Protein AF-A0A959QDE3-F1 (afdb_monomer)

Secondary structure (DSSP, 8-state):
-GGGG--HHHHTTHHHHHHHHHHHHHHHHHHHHHHHHHHTT--HHHHHHHHHHHHT-GGGHHHHHHHTT--TTHHHHHHHHHH-

Sequence (84 aa):
ALGFMADFSEIWGQSLAMLGYMAAVLISTATLHLLLARAFRIDRDTTLITATAALYGPVFVPQVASALGNRQIVFSGIAMGLLG

Foldseek 3Di:
DVVVPDDVVVCVPPVVVVVVVVVCVLVVVLVVLVVVCVVVVPDPLLSVLLNCCVPVRLVCSCVSCVVVVHNVCNVVSNVSSVVD

Structure (mmCIF, N/CA/C/O backbone):
data_AF-A0A959QDE3-F1
#
_entry.id   AF-A0A959QDE3-F1
#
loop_
_atom_site.group_PDB
_atom_site.id
_atom_site.type_symbol
_atom_site.label_atom_id
_atom_site.label_alt_id
_atom_site.label_comp_id
_atom_site.label_asym_id
_atom_site.label_entity_id
_atom_site.label_seq_id
_atom_site.pdbx_PDB_ins_code
_atom_site.Cartn_x
_atom_site.Cartn_y
_atom_site.Cartn_z
_atom_site.occupancy
_atom_site.B_iso_or_equiv
_atom_site.auth_seq_id
_atom_site.auth_comp_id
_atom_site.auth_asym_id
_atom_site.auth_atom_id
_atom_site.pdbx_PDB_model_num
ATOM 1 N N . ALA A 1 1 ? 18.384 5.816 0.297 1.00 59.44 1 ALA A N 1
ATOM 2 C CA . ALA A 1 1 ? 19.516 4.934 -0.056 1.00 59.44 1 ALA A CA 1
ATOM 3 C C . ALA A 1 1 ? 19.220 4.113 -1.313 1.00 59.44 1 ALA A C 1
ATOM 5 O O . ALA A 1 1 ? 19.936 4.294 -2.281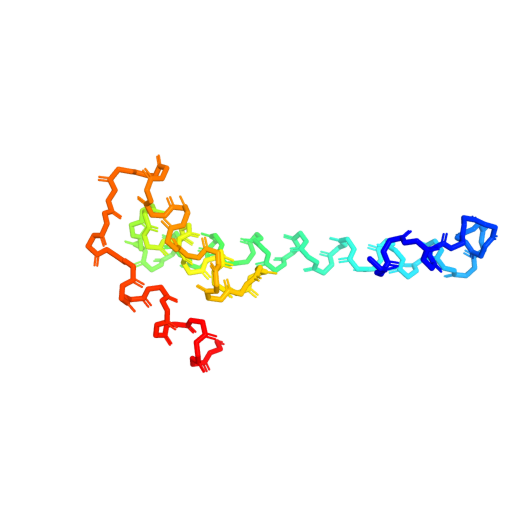 1.00 59.44 1 ALA A O 1
ATOM 6 N N . LEU A 1 2 ? 18.148 3.304 -1.352 1.00 67.31 2 LEU A N 1
ATOM 7 C CA . LEU A 1 2 ? 17.806 2.459 -2.516 1.00 67.31 2 LEU A CA 1
ATOM 8 C C . LEU A 1 2 ? 17.675 3.226 -3.844 1.00 67.31 2 LEU A C 1
ATOM 10 O O . LEU A 1 2 ? 18.288 2.839 -4.827 1.00 67.31 2 LEU A O 1
ATOM 14 N N . GLY A 1 3 ? 16.968 4.360 -3.865 1.00 77.38 3 GLY A N 1
ATOM 15 C CA . GLY A 1 3 ? 16.844 5.171 -5.086 1.00 77.38 3 GLY A CA 1
ATOM 16 C C . GLY A 1 3 ? 18.148 5.827 -5.562 1.00 77.38 3 GLY A C 1
ATOM 17 O O . GLY A 1 3 ? 18.250 6.180 -6.726 1.00 77.38 3 GLY A O 1
ATOM 18 N N . PHE A 1 4 ? 19.154 5.967 -4.690 1.00 83.12 4 PHE A N 1
ATOM 19 C CA . PHE A 1 4 ? 20.466 6.525 -5.052 1.00 83.12 4 PHE A CA 1
ATOM 20 C C . PHE A 1 4 ? 21.373 5.496 -5.745 1.00 83.12 4 PHE A C 1
ATOM 22 O O . PHE A 1 4 ? 22.356 5.882 -6.363 1.00 83.12 4 PHE A O 1
ATOM 29 N N . MET A 1 5 ? 21.051 4.202 -5.627 1.00 84.06 5 MET A N 1
ATOM 30 C CA . MET A 1 5 ? 21.754 3.102 -6.300 1.00 84.06 5 MET A CA 1
ATOM 31 C C . MET A 1 5 ? 21.123 2.752 -7.656 1.00 84.06 5 MET A C 1
ATOM 33 O O . MET A 1 5 ? 21.590 1.834 -8.319 1.00 84.06 5 MET A O 1
ATOM 37 N N . ALA A 1 6 ? 20.041 3.430 -8.050 1.00 82.81 6 ALA A N 1
ATOM 38 C CA . ALA A 1 6 ? 19.363 3.163 -9.310 1.00 82.81 6 ALA A CA 1
ATOM 39 C C . ALA A 1 6 ? 20.145 3.780 -10.478 1.00 82.81 6 ALA A C 1
ATOM 41 O O . ALA A 1 6 ? 20.282 5.002 -10.554 1.00 82.81 6 ALA A O 1
ATOM 42 N N . ASP A 1 7 ? 20.621 2.936 -11.394 1.00 84.94 7 ASP A N 1
ATOM 43 C CA . ASP A 1 7 ? 21.310 3.355 -12.613 1.00 84.94 7 ASP A CA 1
ATOM 44 C C . ASP A 1 7 ? 20.360 3.292 -13.822 1.00 84.94 7 ASP 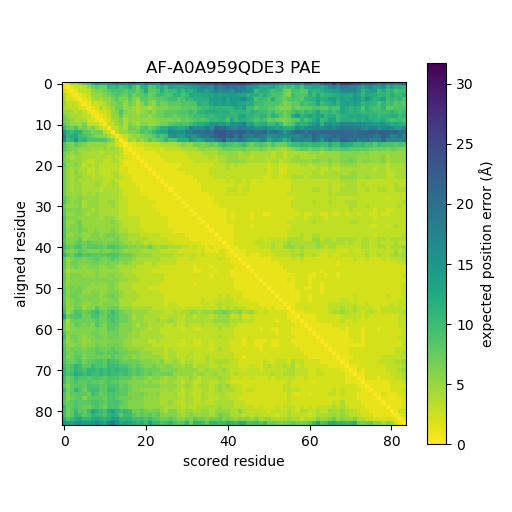A C 1
ATOM 46 O O . ASP A 1 7 ? 19.860 2.235 -14.210 1.00 84.94 7 ASP A O 1
ATOM 50 N N . PHE A 1 8 ? 20.095 4.447 -14.437 1.00 82.31 8 PHE A N 1
ATOM 51 C CA . PHE A 1 8 ? 19.208 4.549 -15.599 1.00 82.31 8 PHE A CA 1
ATOM 52 C C . PHE A 1 8 ? 19.831 4.004 -16.889 1.00 82.31 8 PHE A C 1
ATOM 54 O O . PHE A 1 8 ? 19.096 3.681 -17.824 1.00 82.31 8 PHE A O 1
ATOM 61 N N . SER A 1 9 ? 21.158 3.875 -16.950 1.00 82.56 9 SER A N 1
ATOM 62 C CA . SER A 1 9 ? 21.835 3.267 -18.098 1.00 82.56 9 SER A CA 1
ATOM 63 C C . SER A 1 9 ? 21.544 1.766 -18.186 1.00 82.56 9 SER A C 1
ATOM 65 O O . SER A 1 9 ? 21.327 1.246 -19.281 1.00 82.56 9 SER A O 1
ATOM 67 N N . GLU A 1 10 ? 21.405 1.093 -17.038 1.00 80.38 10 GLU A N 1
ATOM 68 C CA . GLU A 1 10 ? 21.012 -0.316 -16.968 1.00 80.38 10 GLU A CA 1
ATOM 69 C C . GLU A 1 10 ? 19.546 -0.530 -17.369 1.00 80.38 10 GLU A C 1
ATOM 71 O O . GLU A 1 10 ? 19.197 -1.590 -17.890 1.00 80.38 10 GLU A O 1
ATOM 76 N N . ILE A 1 11 ? 18.678 0.474 -17.190 1.00 80.06 11 ILE A N 1
ATOM 77 C CA . ILE A 1 11 ? 17.242 0.393 -17.508 1.00 80.06 11 ILE A CA 1
ATOM 78 C C . ILE A 1 11 ? 16.982 0.246 -19.017 1.00 80.06 11 ILE A C 1
ATOM 80 O O . ILE A 1 11 ? 16.016 -0.407 -19.410 1.00 80.06 11 ILE A O 1
ATOM 84 N N . TRP A 1 12 ? 17.846 0.802 -19.872 1.00 77.56 12 TRP A N 1
ATOM 85 C CA . TRP A 1 12 ? 17.616 0.923 -21.321 1.00 77.56 12 TRP A CA 1
ATOM 86 C C . TRP A 1 12 ? 17.701 -0.408 -22.109 1.00 77.56 12 TRP A C 1
ATOM 88 O O . TRP A 1 12 ? 17.455 -0.430 -23.314 1.00 77.56 12 TRP A O 1
ATOM 98 N N . GLY A 1 13 ? 18.028 -1.523 -21.442 1.00 73.06 13 GLY A N 1
ATOM 99 C CA . GLY A 1 13 ? 18.129 -2.869 -22.023 1.00 73.06 13 GLY A CA 1
ATOM 100 C C . GLY A 1 13 ? 17.148 -3.891 -21.424 1.00 73.06 13 GLY A C 1
ATOM 101 O O . GLY A 1 13 ? 15.955 -3.629 -21.277 1.00 73.06 13 GLY A O 1
ATOM 102 N N . GLN A 1 14 ? 17.654 -5.081 -21.069 1.00 64.94 14 GLN A N 1
ATOM 103 C CA . GLN A 1 14 ? 16.898 -6.227 -20.512 1.00 64.94 14 GLN A CA 1
ATOM 104 C C . GLN A 1 14 ? 16.036 -5.859 -19.282 1.00 64.94 14 GLN A C 1
ATOM 106 O O . GLN A 1 14 ? 14.984 -6.449 -19.030 1.00 64.94 14 GLN A O 1
ATOM 111 N N . SER A 1 15 ? 16.446 -4.818 -18.566 1.00 75.75 15 SER A N 1
ATOM 112 C CA . SER A 1 15 ? 15.791 -4.225 -17.404 1.00 75.75 15 SER A CA 1
ATOM 113 C C . SER A 1 15 ? 14.449 -3.549 -17.711 1.00 75.75 15 SER A C 1
ATOM 115 O O . SER A 1 15 ? 13.599 -3.481 -16.825 1.00 75.75 15 SER A O 1
ATOM 117 N N . LEU A 1 16 ? 14.202 -3.090 -18.948 1.00 84.12 16 LEU A N 1
ATOM 118 C CA . LEU A 1 16 ? 12.920 -2.474 -19.313 1.00 84.12 16 LEU A CA 1
ATOM 119 C C . LEU A 1 16 ? 11.782 -3.502 -19.306 1.00 84.12 16 LEU A C 1
ATOM 121 O O . LEU A 1 16 ? 10.688 -3.221 -18.818 1.00 84.12 16 LEU A O 1
ATOM 125 N N . ALA A 1 17 ? 12.055 -4.719 -19.787 1.00 87.06 17 ALA A N 1
ATOM 126 C CA . ALA A 1 17 ? 11.107 -5.828 -19.711 1.00 87.06 17 ALA A CA 1
ATOM 127 C C . ALA A 1 17 ? 10.821 -6.216 -18.250 1.00 87.06 17 ALA A C 1
ATOM 129 O O . ALA A 1 17 ? 9.676 -6.486 -17.891 1.00 87.06 17 ALA A O 1
ATOM 130 N N . MET A 1 18 ? 11.844 -6.179 -17.392 1.00 89.12 18 MET A N 1
ATOM 131 C CA . MET A 1 18 ? 11.708 -6.452 -15.960 1.00 89.12 18 MET A CA 1
ATOM 132 C C . MET A 1 18 ? 10.907 -5.364 -15.234 1.00 89.12 18 MET A C 1
ATOM 134 O O . MET A 1 18 ? 10.033 -5.685 -14.432 1.00 89.12 18 MET A O 1
ATOM 138 N N . LEU A 1 19 ? 11.120 -4.090 -15.570 1.00 89.38 19 LEU A N 1
ATOM 139 C CA . LEU A 1 19 ? 10.290 -2.980 -15.093 1.00 89.38 19 LEU A CA 1
ATOM 140 C C . LEU A 1 19 ? 8.833 -3.133 -15.527 1.00 89.38 19 LEU A C 1
ATOM 142 O O . LEU A 1 19 ? 7.933 -2.986 -14.701 1.00 89.38 19 LEU A O 1
ATOM 146 N N . GLY A 1 20 ? 8.598 -3.467 -16.799 1.00 91.50 20 GLY A N 1
ATOM 147 C CA . GLY A 1 20 ? 7.259 -3.745 -17.316 1.00 91.50 20 GLY A CA 1
ATOM 148 C C . GLY A 1 20 ? 6.584 -4.896 -16.570 1.00 91.50 20 GLY A C 1
ATOM 149 O O . GLY A 1 20 ? 5.424 -4.779 -16.180 1.00 91.50 20 GLY A O 1
ATOM 150 N N . TYR A 1 21 ? 7.325 -5.970 -16.294 1.00 92.75 21 TYR A N 1
ATOM 151 C CA . TYR A 1 21 ? 6.846 -7.095 -15.495 1.00 92.75 21 TYR A CA 1
ATOM 152 C C . TYR A 1 21 ? 6.501 -6.683 -14.056 1.00 92.75 21 TYR A C 1
ATOM 154 O O . TYR A 1 21 ? 5.405 -6.979 -13.588 1.00 92.75 21 TYR A O 1
ATOM 162 N N . MET A 1 22 ? 7.379 -5.948 -13.365 1.00 93.06 22 MET A N 1
ATOM 163 C CA . MET A 1 22 ? 7.111 -5.464 -12.005 1.00 93.06 22 MET A CA 1
ATOM 164 C C . MET A 1 22 ? 5.890 -4.543 -11.953 1.00 93.06 22 MET A C 1
ATOM 166 O O . MET A 1 22 ? 5.047 -4.693 -11.069 1.00 93.06 22 MET A O 1
ATOM 170 N N . ALA A 1 23 ? 5.770 -3.619 -12.910 1.00 93.88 23 ALA A N 1
ATOM 171 C CA . ALA A 1 23 ? 4.616 -2.735 -13.021 1.00 93.88 23 ALA A CA 1
ATOM 172 C C . ALA A 1 23 ? 3.328 -3.533 -13.263 1.00 93.88 23 ALA A C 1
ATOM 174 O O . ALA A 1 23 ? 2.326 -3.295 -12.589 1.00 93.88 23 ALA A O 1
ATOM 175 N N . ALA A 1 24 ? 3.370 -4.513 -14.171 1.00 96.56 24 ALA A N 1
ATOM 176 C CA . ALA A 1 24 ? 2.241 -5.391 -14.445 1.00 96.56 24 ALA A CA 1
ATOM 177 C C . ALA A 1 24 ? 1.817 -6.160 -13.189 1.00 96.56 24 ALA A C 1
ATOM 179 O O . ALA A 1 24 ? 0.641 -6.122 -12.845 1.00 96.56 24 ALA A O 1
ATOM 180 N N . VAL A 1 25 ? 2.764 -6.776 -12.471 1.00 96.12 25 VAL A N 1
ATOM 181 C CA . VAL A 1 25 ? 2.499 -7.524 -11.232 1.00 96.12 25 VAL A CA 1
ATOM 182 C C . VAL A 1 25 ? 1.920 -6.622 -10.141 1.00 96.12 25 VAL A C 1
ATOM 184 O O . VAL A 1 25 ? 0.937 -6.994 -9.501 1.00 96.12 25 VAL A O 1
ATOM 187 N N . LEU A 1 26 ? 2.482 -5.428 -9.929 1.00 95.19 26 LEU A N 1
ATOM 188 C CA . LEU A 1 26 ? 1.980 -4.475 -8.932 1.00 95.19 26 LEU A CA 1
ATOM 189 C C . LEU A 1 26 ? 0.548 -4.035 -9.244 1.00 95.19 26 LEU A C 1
ATOM 191 O O . LEU A 1 26 ? -0.329 -4.117 -8.382 1.00 95.19 26 LEU A O 1
ATOM 195 N N . ILE A 1 27 ? 0.295 -3.611 -10.486 1.00 96.12 27 ILE A N 1
ATOM 196 C CA . ILE A 1 27 ? -1.030 -3.156 -10.919 1.00 96.12 27 ILE A CA 1
ATOM 197 C C . 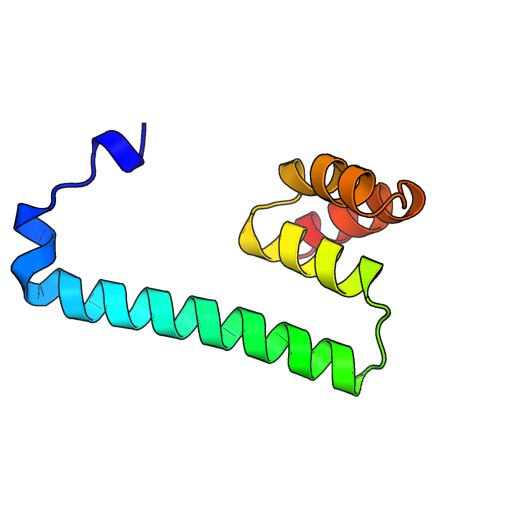ILE A 1 27 ? -2.028 -4.313 -10.873 1.00 96.12 27 ILE A C 1
ATOM 199 O O . ILE A 1 27 ? -3.142 -4.133 -10.377 1.00 96.12 27 ILE A O 1
ATOM 203 N N . SER A 1 28 ? -1.648 -5.505 -11.341 1.00 96.56 28 SER A N 1
ATOM 204 C CA . SER A 1 28 ? -2.527 -6.674 -11.308 1.00 96.56 28 SER A CA 1
ATOM 205 C C . SER A 1 28 ? -2.849 -7.090 -9.879 1.00 96.56 28 SER A C 1
ATOM 207 O O . SER A 1 28 ? -3.999 -7.402 -9.601 1.00 96.56 28 SER A O 1
ATOM 209 N N . THR A 1 29 ? -1.875 -7.041 -8.966 1.00 95.44 29 THR A N 1
ATOM 210 C CA . THR A 1 29 ? -2.070 -7.383 -7.547 1.00 95.44 29 THR A CA 1
ATOM 211 C C . THR A 1 29 ? -3.003 -6.387 -6.870 1.00 95.44 29 THR A C 1
ATOM 213 O O . THR A 1 29 ? -3.975 -6.792 -6.237 1.00 95.44 29 THR A O 1
ATOM 216 N N . ALA A 1 30 ? -2.775 -5.084 -7.064 1.00 94.69 30 ALA A N 1
ATOM 217 C CA . ALA A 1 30 ? -3.656 -4.049 -6.530 1.00 94.69 30 ALA A CA 1
ATOM 218 C C . ALA A 1 30 ? -5.080 -4.175 -7.098 1.00 94.69 30 ALA A C 1
ATOM 220 O O . ALA A 1 30 ? -6.060 -4.103 -6.359 1.00 94.69 30 ALA A O 1
ATOM 221 N N . THR A 1 31 ? -5.203 -4.430 -8.402 1.00 96.38 31 THR A N 1
ATOM 222 C CA . THR A 1 31 ? -6.502 -4.627 -9.058 1.00 96.38 31 THR A CA 1
ATOM 223 C C . THR A 1 31 ? -7.207 -5.871 -8.525 1.00 96.38 31 THR A C 1
ATOM 225 O O . THR A 1 31 ? -8.386 -5.799 -8.183 1.00 96.38 31 THR A O 1
ATOM 228 N N . LEU A 1 32 ? -6.496 -6.995 -8.396 1.00 96.38 32 LEU A N 1
ATOM 229 C CA . LEU A 1 32 ? -7.026 -8.226 -7.811 1.00 96.38 32 LEU A CA 1
ATOM 230 C C . LEU A 1 32 ? -7.530 -7.991 -6.391 1.00 96.38 32 LEU A C 1
ATOM 232 O O . LEU A 1 32 ? -8.659 -8.371 -6.093 1.00 96.38 32 LEU A O 1
ATOM 236 N N . HIS A 1 33 ? -6.746 -7.317 -5.546 1.00 95.25 33 HIS A N 1
ATOM 237 C CA . HIS A 1 33 ? -7.142 -6.985 -4.176 1.00 95.25 33 HIS A CA 1
ATOM 238 C C . HIS A 1 33 ? -8.443 -6.180 -4.135 1.00 95.25 33 HIS A C 1
ATOM 240 O O . HIS A 1 33 ? -9.364 -6.519 -3.394 1.00 95.25 33 HIS A O 1
ATOM 246 N N . LEU A 1 34 ? -8.571 -5.162 -4.992 1.00 95.75 34 LEU A N 1
ATOM 247 C CA . LEU A 1 34 ? -9.791 -4.356 -5.093 1.00 95.75 34 LEU A CA 1
ATOM 248 C C . LEU A 1 34 ? -10.993 -5.170 -5.593 1.00 95.75 34 LEU A C 1
ATOM 250 O O . LEU A 1 34 ? -12.101 -5.003 -5.080 1.00 95.75 34 LEU A O 1
ATOM 254 N N . LEU A 1 35 ? -10.795 -6.056 -6.572 1.00 96.81 35 LEU A N 1
ATOM 255 C CA . LEU A 1 35 ? -11.852 -6.929 -7.089 1.00 96.81 35 LEU A CA 1
ATOM 256 C C . LEU A 1 35 ? -12.314 -7.944 -6.036 1.00 96.81 35 LEU A C 1
ATOM 258 O O . LEU A 1 35 ? -13.517 -8.140 -5.864 1.00 96.81 35 LEU A O 1
ATOM 262 N N . LEU A 1 36 ? -11.379 -8.541 -5.297 1.00 96.19 36 LEU A N 1
ATOM 263 C CA . LEU A 1 36 ? -11.663 -9.449 -4.185 1.00 96.19 36 LEU A CA 1
ATOM 264 C C . LEU A 1 36 ? -12.412 -8.718 -3.066 1.00 96.19 36 LEU A C 1
ATOM 266 O O . LEU A 1 36 ? -13.476 -9.169 -2.644 1.00 96.19 36 LEU A O 1
ATOM 270 N N . ALA A 1 37 ? -11.936 -7.543 -2.651 1.00 95.88 37 ALA A N 1
ATOM 271 C CA . ALA A 1 37 ? -12.616 -6.713 -1.659 1.00 95.88 37 ALA A CA 1
ATOM 272 C C . ALA A 1 37 ? -14.041 -6.342 -2.099 1.00 95.88 37 ALA A C 1
ATOM 274 O O . ALA A 1 37 ? -14.986 -6.413 -1.310 1.00 95.88 37 ALA A O 1
ATOM 275 N N . ARG A 1 38 ? -14.227 -6.024 -3.388 1.00 95.25 38 ARG A N 1
ATOM 276 C CA . ARG A 1 38 ? -15.543 -5.759 -3.981 1.00 95.25 38 ARG A CA 1
ATOM 277 C C . ARG A 1 38 ? -16.452 -6.989 -3.925 1.00 95.25 38 ARG A C 1
ATOM 279 O O . ARG A 1 38 ? -17.627 -6.830 -3.587 1.00 95.25 38 ARG A O 1
ATOM 286 N N . ALA A 1 39 ? -15.932 -8.174 -4.248 1.00 96.75 39 ALA A N 1
ATOM 287 C CA . ALA A 1 39 ? -16.677 -9.433 -4.244 1.00 96.75 39 ALA A CA 1
ATOM 288 C C . ALA A 1 39 ? -17.122 -9.835 -2.827 1.00 96.75 39 ALA A C 1
ATOM 290 O O . ALA A 1 39 ? -18.282 -10.189 -2.626 1.00 96.75 39 ALA A O 1
ATOM 291 N N . PHE A 1 40 ? -16.239 -9.684 -1.835 1.00 96.62 40 PHE A N 1
ATOM 292 C CA . PHE A 1 40 ? -16.541 -9.944 -0.422 1.00 96.62 40 PHE A CA 1
ATOM 293 C C . PHE A 1 40 ? -17.249 -8.783 0.288 1.00 96.62 40 PHE A C 1
ATOM 295 O O . PHE A 1 40 ? -17.576 -8.891 1.467 1.00 96.62 40 PHE A O 1
ATOM 302 N N . ARG A 1 41 ? -17.539 -7.688 -0.431 1.00 95.69 41 ARG A N 1
ATOM 303 C CA . ARG A 1 41 ? -18.218 -6.488 0.086 1.00 95.69 41 ARG A CA 1
ATOM 304 C C . ARG A 1 41 ? -17.497 -5.869 1.295 1.00 95.69 41 ARG A C 1
ATOM 306 O O . ARG A 1 41 ? -18.156 -5.366 2.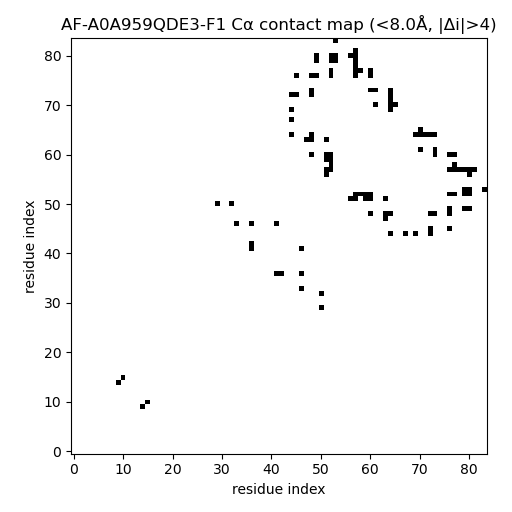204 1.00 95.69 41 ARG A O 1
ATOM 313 N N . ILE A 1 42 ? -16.164 -5.891 1.283 1.00 94.94 42 ILE A N 1
ATOM 314 C CA . ILE A 1 42 ? -15.325 -5.235 2.292 1.00 94.94 42 ILE A CA 1
ATOM 315 C C . ILE A 1 42 ? -15.496 -3.716 2.167 1.00 94.94 42 ILE A C 1
ATOM 317 O O . ILE A 1 42 ? -15.652 -3.173 1.068 1.00 94.94 42 ILE A O 1
ATOM 321 N N . ASP A 1 43 ? -15.513 -3.023 3.303 1.00 94.25 43 ASP A N 1
ATOM 322 C CA . ASP A 1 43 ? -15.641 -1.573 3.345 1.00 94.25 43 ASP A CA 1
ATOM 323 C C . ASP A 1 43 ? -14.392 -0.866 2.784 1.00 94.25 43 ASP A C 1
ATOM 325 O O . ASP A 1 43 ? -13.303 -1.437 2.650 1.00 94.25 43 ASP A O 1
ATOM 329 N N . ARG A 1 44 ? -14.562 0.405 2.409 1.00 94.69 44 ARG A N 1
ATOM 330 C CA . ARG A 1 44 ? -13.517 1.185 1.729 1.00 94.69 44 ARG A CA 1
ATOM 331 C C . ARG A 1 44 ? -12.289 1.398 2.611 1.00 94.69 44 ARG A C 1
ATOM 333 O O . ARG A 1 44 ? -11.170 1.294 2.115 1.00 94.69 44 ARG A O 1
ATOM 340 N N . ASP A 1 45 ? -12.507 1.660 3.892 1.00 95.81 45 ASP A N 1
ATOM 341 C CA . ASP A 1 45 ? -11.456 1.992 4.845 1.0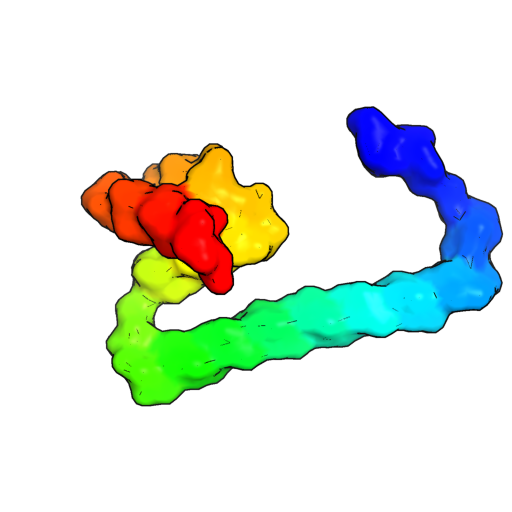0 95.81 45 ASP A CA 1
ATOM 342 C C . ASP A 1 45 ? -10.567 0.773 5.110 1.00 95.81 45 ASP A C 1
ATOM 344 O O . ASP A 1 45 ? -9.346 0.845 4.962 1.00 95.81 45 ASP A O 1
ATOM 348 N N . THR A 1 46 ? -11.180 -0.379 5.391 1.00 94.50 46 THR A N 1
ATOM 349 C CA . THR A 1 46 ? -10.478 -1.657 5.563 1.00 94.50 46 THR A CA 1
ATOM 350 C C . THR A 1 46 ? -9.744 -2.064 4.290 1.00 94.50 46 THR A C 1
ATOM 352 O O . THR A 1 46 ? -8.596 -2.504 4.351 1.00 94.50 46 THR A O 1
ATOM 355 N N . THR A 1 47 ? -10.350 -1.873 3.115 1.00 95.69 47 THR A N 1
ATOM 356 C CA . THR A 1 47 ? -9.697 -2.188 1.833 1.00 95.69 47 THR A CA 1
ATOM 357 C C . THR A 1 47 ? -8.430 -1.354 1.626 1.00 95.69 47 THR A C 1
ATOM 359 O O . THR A 1 47 ? -7.389 -1.895 1.254 1.00 95.69 47 THR A O 1
ATOM 362 N N . LEU A 1 48 ? -8.489 -0.047 1.900 1.00 95.12 48 LEU A N 1
ATOM 363 C CA . LEU A 1 48 ? -7.338 0.849 1.757 1.00 95.12 48 LEU A CA 1
ATOM 364 C C . LEU A 1 48 ? -6.254 0.571 2.800 1.00 95.12 48 LEU A C 1
ATOM 366 O O . LEU A 1 48 ? -5.066 0.597 2.474 1.00 95.12 48 LEU A O 1
ATOM 370 N N . ILE A 1 49 ? -6.641 0.265 4.038 1.00 95.50 49 ILE A N 1
ATOM 371 C CA . ILE A 1 49 ? -5.693 -0.056 5.106 1.00 95.50 49 ILE A CA 1
ATOM 372 C C . ILE A 1 49 ? -4.981 -1.384 4.854 1.00 95.50 49 ILE A C 1
ATOM 374 O O . ILE A 1 49 ? -3.760 -1.449 4.985 1.00 95.50 49 ILE A O 1
ATOM 378 N N . THR A 1 50 ? -5.706 -2.419 4.433 1.00 94.12 50 THR A N 1
ATOM 379 C CA . THR A 1 50 ? -5.106 -3.717 4.080 1.00 94.12 50 THR A CA 1
ATOM 380 C C . THR A 1 50 ? -4.214 -3.611 2.844 1.00 94.12 50 THR A C 1
ATOM 382 O O . THR A 1 50 ? -3.109 -4.142 2.854 1.00 94.12 50 THR A O 1
ATOM 385 N N . ALA A 1 51 ? -4.615 -2.841 1.825 1.00 94.00 51 ALA A N 1
ATOM 386 C CA . ALA A 1 51 ? -3.762 -2.556 0.669 1.00 94.00 51 ALA A CA 1
ATOM 387 C C . ALA A 1 51 ? -2.483 -1.802 1.068 1.00 94.00 51 ALA A C 1
ATOM 389 O O . ALA A 1 51 ? -1.399 -2.107 0.574 1.00 94.00 51 ALA A O 1
ATOM 390 N N . THR A 1 52 ? -2.594 -0.842 1.992 1.00 94.25 52 THR A N 1
ATOM 391 C CA . THR A 1 52 ? -1.439 -0.099 2.516 1.00 94.25 52 THR A CA 1
ATOM 392 C C . THR A 1 52 ? -0.479 -1.029 3.246 1.00 94.25 52 THR A C 1
ATOM 394 O O . THR A 1 52 ? 0.724 -1.000 2.989 1.00 94.25 52 THR A O 1
ATOM 397 N N . ALA A 1 53 ? -1.016 -1.875 4.126 1.00 94.00 53 ALA A N 1
ATOM 398 C CA . ALA A 1 53 ? -0.240 -2.845 4.880 1.00 94.00 53 ALA A CA 1
ATOM 399 C C . ALA A 1 53 ? 0.478 -3.845 3.958 1.00 94.00 53 ALA A C 1
ATOM 401 O O . ALA A 1 53 ? 1.647 -4.135 4.192 1.00 94.00 53 ALA A O 1
ATOM 402 N N . ALA A 1 54 ? -0.181 -4.297 2.887 1.00 92.00 54 ALA A N 1
ATOM 403 C CA . ALA A 1 54 ? 0.378 -5.250 1.929 1.00 92.00 54 ALA A CA 1
ATOM 404 C C . ALA A 1 54 ? 1.437 -4.638 0.992 1.00 92.00 54 ALA A C 1
ATOM 406 O O . ALA A 1 54 ? 2.459 -5.265 0.728 1.00 92.00 54 ALA A O 1
ATOM 407 N N . LEU A 1 55 ? 1.211 -3.423 0.472 1.00 91.50 55 LEU A N 1
ATOM 408 C CA . LEU A 1 55 ? 2.089 -2.815 -0.543 1.00 91.50 55 LEU A CA 1
ATOM 409 C C . LEU A 1 55 ? 3.244 -2.009 0.051 1.00 91.50 55 LEU A C 1
ATOM 411 O O . LEU A 1 55 ? 4.342 -2.001 -0.502 1.00 91.50 55 LEU A O 1
ATOM 415 N N . TYR A 1 56 ? 2.991 -1.301 1.150 1.00 89.44 56 TYR A N 1
ATOM 416 C CA . TYR A 1 56 ? 3.961 -0.383 1.753 1.00 89.44 56 TYR A CA 1
ATOM 417 C C . TYR A 1 56 ? 4.470 -0.888 3.103 1.00 89.44 56 TYR A C 1
ATOM 419 O O . TYR A 1 56 ? 5.545 -0.487 3.547 1.00 89.44 56 TYR A O 1
ATOM 427 N N . GLY A 1 57 ? 3.727 -1.789 3.744 1.00 90.25 57 GLY A N 1
ATOM 428 C CA . GLY A 1 57 ? 4.050 -2.345 5.048 1.00 90.25 57 GLY A CA 1
ATOM 429 C C . GLY A 1 57 ? 3.243 -1.711 6.190 1.00 90.25 57 GLY A C 1
ATOM 430 O O . GLY A 1 57 ? 2.735 -0.588 6.078 1.00 90.25 57 GLY A O 1
ATOM 431 N N . PRO A 1 58 ? 3.161 -2.400 7.343 1.00 91.50 58 PRO A N 1
ATOM 432 C CA . PRO A 1 58 ? 2.331 -1.992 8.479 1.00 91.50 58 PRO A CA 1
ATOM 433 C C . PRO A 1 58 ? 2.758 -0.655 9.107 1.00 91.50 58 PRO A C 1
ATOM 435 O O . PRO A 1 58 ? 1.952 0.011 9.751 1.00 91.50 58 PRO A O 1
ATOM 438 N N . VAL A 1 59 ? 4.001 -0.216 8.882 1.00 93.00 59 VAL A N 1
ATOM 439 C CA . VAL A 1 59 ? 4.536 1.060 9.391 1.00 93.00 59 VAL A CA 1
ATOM 440 C C . VAL A 1 59 ? 3.807 2.276 8.803 1.00 93.00 59 VAL A C 1
ATOM 442 O O . VAL A 1 59 ? 3.795 3.332 9.429 1.00 93.00 59 VAL A O 1
ATOM 445 N N . PHE A 1 60 ? 3.173 2.134 7.634 1.00 93.69 60 PHE A N 1
ATOM 446 C CA . PHE A 1 60 ? 2.448 3.221 6.963 1.00 93.69 60 PHE A CA 1
ATOM 447 C C . PHE A 1 60 ? 0.943 3.255 7.276 1.00 93.69 60 PHE A C 1
ATOM 449 O O . PHE A 1 60 ? 0.241 4.197 6.900 1.00 93.69 60 PHE A O 1
ATOM 456 N N . VAL A 1 61 ? 0.435 2.241 7.984 1.00 95.00 61 VAL A N 1
ATOM 457 C CA . VAL A 1 61 ? -0.983 2.116 8.353 1.00 95.00 61 VAL A CA 1
ATOM 458 C C . VAL A 1 61 ? -1.483 3.306 9.189 1.00 95.00 61 VAL A C 1
ATOM 460 O O . VAL A 1 61 ? -2.554 3.828 8.866 1.00 95.00 61 VAL A O 1
ATOM 463 N N . PRO A 1 62 ? -0.758 3.803 10.216 1.00 95.00 62 PRO A N 1
ATOM 464 C CA . PRO A 1 62 ? -1.235 4.928 11.023 1.00 95.00 62 PRO A CA 1
ATOM 465 C C . PRO A 1 62 ? -1.425 6.221 10.219 1.00 95.00 62 PRO A C 1
ATOM 467 O O . PRO A 1 62 ? -2.390 6.953 10.455 1.00 95.00 62 PRO A O 1
ATOM 470 N N . GLN A 1 63 ? -0.537 6.500 9.255 1.00 95.81 63 GLN A N 1
ATOM 471 C CA . GLN A 1 63 ? -0.635 7.684 8.397 1.00 95.81 63 GLN A CA 1
ATOM 472 C C . GLN A 1 63 ? -1.898 7.627 7.532 1.00 95.81 63 GLN A C 1
ATOM 474 O O . GLN A 1 63 ? -2.649 8.602 7.477 1.00 95.81 63 GLN A O 1
ATOM 479 N N . VAL A 1 64 ? -2.168 6.476 6.906 1.00 96.12 64 VAL A N 1
ATOM 480 C CA . VAL A 1 64 ? -3.345 6.299 6.041 1.00 96.12 64 VAL A CA 1
ATOM 481 C C . VAL A 1 64 ? -4.639 6.320 6.852 1.00 96.12 64 VAL A C 1
ATOM 483 O O . VAL A 1 64 ? -5.584 7.005 6.472 1.00 96.12 64 VAL A O 1
ATOM 486 N N . ALA A 1 65 ? -4.668 5.675 8.019 1.00 96.38 65 ALA A N 1
ATOM 487 C CA . ALA A 1 65 ? -5.820 5.714 8.921 1.00 96.38 65 ALA A CA 1
ATOM 488 C C . ALA A 1 65 ? -6.160 7.146 9.367 1.00 96.38 65 ALA A C 1
ATOM 490 O O . ALA A 1 65 ? -7.329 7.527 9.450 1.00 96.38 65 ALA A O 1
ATOM 491 N N . SER A 1 66 ? -5.139 7.978 9.612 1.00 96.31 66 SER A N 1
ATOM 492 C CA . SER A 1 66 ? -5.354 9.390 9.929 1.00 96.31 66 SER A CA 1
ATOM 493 C C . SER A 1 66 ? -5.874 10.188 8.731 1.00 96.31 66 SER A C 1
ATOM 495 O O . SER A 1 66 ? -6.698 11.075 8.934 1.00 96.31 66 SER A O 1
ATOM 497 N N . ALA A 1 67 ? -5.425 9.887 7.508 1.00 96.38 67 ALA A N 1
ATOM 498 C CA . ALA A 1 67 ? -5.917 10.536 6.290 1.00 96.38 67 ALA A CA 1
ATOM 499 C C . ALA A 1 67 ? -7.375 10.158 5.968 1.00 96.38 67 ALA A C 1
ATOM 501 O O . ALA A 1 67 ? -8.123 10.986 5.456 1.00 96.38 67 ALA A O 1
ATOM 502 N N . LEU A 1 68 ? -7.789 8.937 6.319 1.00 95.44 68 LEU A N 1
ATOM 503 C CA . LEU A 1 68 ? -9.174 8.468 6.200 1.00 95.44 68 LEU A CA 1
ATOM 504 C C . LEU A 1 68 ? -10.100 9.012 7.300 1.00 95.44 68 LEU A C 1
ATOM 506 O O . LEU A 1 68 ? -11.312 8.845 7.218 1.00 95.44 68 LEU A O 1
ATOM 510 N N . GLY A 1 69 ? -9.557 9.648 8.344 1.00 96.44 69 GLY A N 1
ATOM 511 C CA . GLY A 1 69 ? -10.344 10.099 9.497 1.00 96.44 69 GLY A CA 1
ATOM 512 C C . GLY A 1 69 ? -10.848 8.958 10.391 1.00 96.44 69 GLY A C 1
ATOM 513 O O . GLY A 1 69 ? -11.654 9.192 11.288 1.00 96.44 69 GLY A O 1
ATOM 514 N N . ASN A 1 70 ? -10.349 7.736 10.192 1.00 95.12 70 ASN A N 1
ATOM 515 C CA . ASN A 1 70 ? -10.757 6.543 10.921 1.00 95.12 70 ASN A CA 1
ATOM 516 C C . ASN A 1 70 ? -9.526 5.912 11.581 1.00 95.12 70 ASN A C 1
ATOM 518 O O . ASN A 1 70 ? -8.788 5.150 10.972 1.00 95.12 70 ASN A O 1
ATOM 522 N N . ARG A 1 71 ? -9.265 6.248 12.850 1.00 93.50 71 ARG A N 1
ATOM 523 C CA . ARG A 1 71 ? -8.110 5.704 13.594 1.00 93.50 71 ARG A CA 1
ATOM 524 C C . ARG A 1 71 ? -8.382 4.346 14.245 1.00 93.50 71 ARG A C 1
ATOM 526 O O . ARG A 1 71 ? -7.445 3.703 14.707 1.00 93.50 71 ARG A O 1
ATOM 533 N N . GLN A 1 72 ? -9.636 3.895 14.282 1.00 94.88 72 GLN A N 1
ATOM 534 C CA . GLN A 1 72 ? -10.012 2.634 14.932 1.00 94.88 72 GLN A CA 1
ATOM 535 C C . GLN A 1 72 ? -9.493 1.411 14.153 1.00 94.88 72 GLN A C 1
ATOM 537 O O . GLN A 1 72 ? -9.148 0.391 14.743 1.00 94.88 72 GLN A O 1
ATOM 542 N N . ILE A 1 73 ? -9.347 1.548 12.834 1.00 93.81 73 ILE A N 1
ATOM 543 C CA . ILE A 1 73 ? -8.847 0.516 11.909 1.00 93.81 73 ILE A CA 1
ATOM 544 C C . ILE A 1 73 ? -7.321 0.314 11.944 1.00 93.81 73 ILE A C 1
ATOM 546 O O . ILE A 1 73 ? -6.823 -0.620 11.320 1.00 93.81 73 ILE A O 1
ATOM 550 N N . VAL A 1 74 ? -6.563 1.131 12.694 1.00 94.88 74 VAL A N 1
ATOM 551 C CA . VAL A 1 74 ? -5.091 1.020 12.775 1.00 94.88 74 VAL A CA 1
ATOM 552 C C . VAL A 1 74 ? -4.657 -0.356 13.274 1.00 94.88 74 VAL A C 1
ATOM 554 O O . VAL A 1 74 ? -3.771 -0.970 12.686 1.00 94.88 74 VAL A O 1
ATOM 557 N N . PHE A 1 75 ? -5.297 -0.861 14.333 1.00 93.56 75 PHE A N 1
ATOM 558 C CA . PHE A 1 75 ? -4.953 -2.166 14.900 1.00 93.56 75 PHE A CA 1
ATOM 559 C C . PHE A 1 75 ? -5.165 -3.295 13.887 1.00 93.56 75 PHE A C 1
ATOM 561 O O . PHE A 1 75 ? -4.273 -4.115 13.681 1.00 93.56 75 PHE A O 1
ATOM 568 N N . SER A 1 76 ? -6.317 -3.292 13.208 1.00 91.31 76 SER A N 1
ATOM 569 C CA . SER A 1 76 ? -6.626 -4.272 12.164 1.00 91.31 76 SER A CA 1
ATOM 570 C C . SER A 1 76 ? -5.617 -4.208 11.016 1.00 91.31 76 SER A C 1
ATOM 572 O O . SER A 1 76 ? -5.138 -5.250 10.577 1.00 91.31 76 SER A O 1
ATOM 574 N N . GLY A 1 77 ? -5.223 -3.007 10.586 1.00 91.31 77 GLY A N 1
ATOM 575 C CA . GLY A 1 77 ? -4.223 -2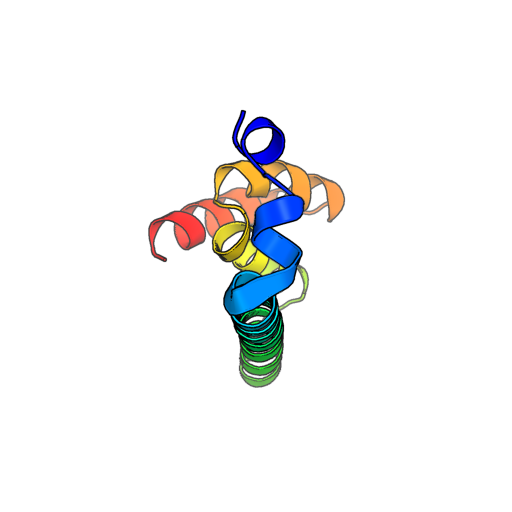.840 9.533 1.00 91.31 77 GLY A CA 1
ATOM 576 C C . GLY A 1 77 ? -2.835 -3.352 9.900 1.00 91.31 77 GLY A C 1
ATOM 577 O O . GLY A 1 77 ? -2.190 -4.001 9.080 1.00 91.31 77 GLY A O 1
ATOM 578 N N . ILE A 1 78 ? -2.380 -3.102 11.132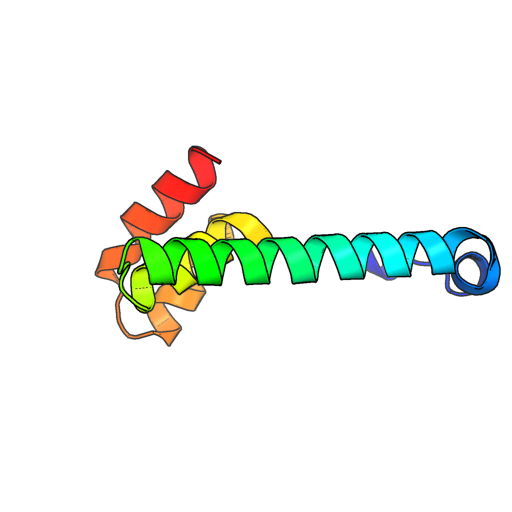 1.00 94.19 78 ILE A N 1
ATOM 579 C CA . ILE A 1 78 ? -1.090 -3.619 11.612 1.00 94.19 78 ILE A CA 1
ATOM 580 C C . ILE A 1 78 ? -1.133 -5.146 11.703 1.00 94.19 78 ILE A C 1
ATOM 582 O O . ILE A 1 78 ? -0.212 -5.803 11.227 1.00 94.19 78 ILE A O 1
ATOM 586 N N . ALA A 1 79 ? -2.205 -5.709 12.272 1.00 93.12 79 ALA A N 1
ATOM 587 C CA . ALA A 1 79 ? -2.377 -7.156 12.368 1.00 93.12 79 ALA A CA 1
ATOM 588 C C . ALA A 1 79 ? -2.353 -7.816 10.984 1.00 93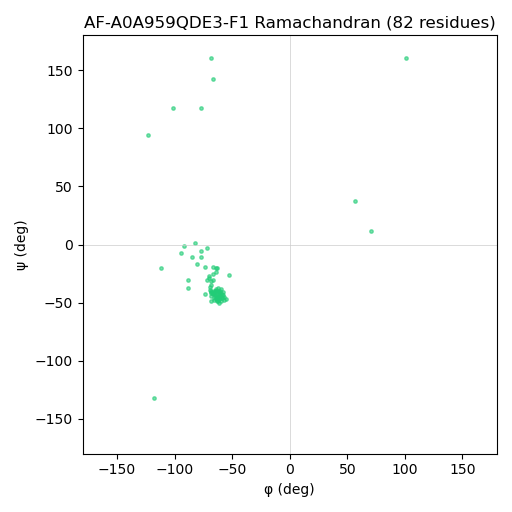.12 79 ALA A C 1
ATOM 590 O O . ALA A 1 79 ? -1.665 -8.816 10.797 1.00 93.12 79 ALA A O 1
ATOM 591 N N . MET A 1 80 ? -3.034 -7.220 10.001 1.00 89.12 80 MET A N 1
ATOM 592 C CA . MET A 1 80 ? -3.050 -7.757 8.644 1.00 89.12 80 MET A CA 1
ATOM 593 C C . MET A 1 80 ? -1.677 -7.673 7.974 1.00 89.12 80 MET A C 1
ATOM 595 O O . MET A 1 80 ? -1.222 -8.653 7.404 1.00 89.12 80 MET A O 1
ATOM 599 N N . GLY A 1 81 ? -0.952 -6.563 8.143 1.00 86.50 81 GLY A N 1
ATOM 600 C CA . GLY A 1 81 ? 0.416 -6.443 7.627 1.00 86.50 81 GLY A CA 1
ATOM 601 C C . GLY A 1 81 ? 1.424 -7.422 8.242 1.00 86.50 81 GLY A C 1
ATOM 602 O O . GLY A 1 81 ? 2.471 -7.651 7.645 1.00 86.50 81 GLY A O 1
ATOM 603 N N . LEU A 1 82 ? 1.137 -7.985 9.421 1.00 89.94 82 LEU A N 1
ATOM 604 C CA . LEU A 1 82 ? 1.955 -9.029 10.050 1.00 89.94 82 LEU A CA 1
ATOM 605 C C . LEU A 1 82 ? 1.560 -10.444 9.614 1.00 89.94 82 LEU A C 1
ATOM 607 O O . LEU A 1 82 ? 2.412 -11.328 9.609 1.00 89.94 82 LEU A O 1
ATOM 611 N N . LEU A 1 83 ? 0.284 -10.666 9.291 1.00 87.88 83 LEU A N 1
ATOM 612 C CA . LEU A 1 83 ? -0.204 -11.956 8.798 1.00 87.88 83 LEU A CA 1
ATOM 613 C C . LEU A 1 83 ? 0.258 -12.241 7.364 1.00 87.88 83 LEU A C 1
ATOM 615 O O . LEU A 1 83 ? 0.480 -13.407 7.035 1.00 87.88 83 LEU A O 1
ATOM 619 N N . GLY A 1 84 ? 0.436 -11.190 6.558 1.00 69.81 84 GLY A N 1
ATOM 620 C CA . GLY A 1 84 ? 0.694 -11.278 5.118 1.00 69.81 84 GLY A CA 1
ATOM 621 C C . GLY A 1 84 ? -0.601 -11.236 4.323 1.00 69.81 84 GLY A C 1
ATOM 622 O O . GLY A 1 84 ? -0.665 -11.956 3.305 1.00 69.81 84 GLY A O 1
#

Mean predicted aligned error: 5.0 Å

Radius of gyration: 15.96 Å; Cα contacts (8 Å, |Δi|>4): 60; chains: 1; bounding box: 40×22×37 Å

pLDDT: mean 90.53, std 7.9, range [59.44, 96.81]

Solvent-accessible surface area (backbone atoms only — not comparable to full-atom values): 4736 Å² total; per-residue (Å²): 113,74,78,78,72,64,59,70,77,61,39,79,50,79,43,42,61,50,50,52,49,52,52,50,52,52,52,50,50,54,48,49,53,53,51,51,33,58,74,72,64,56,53,70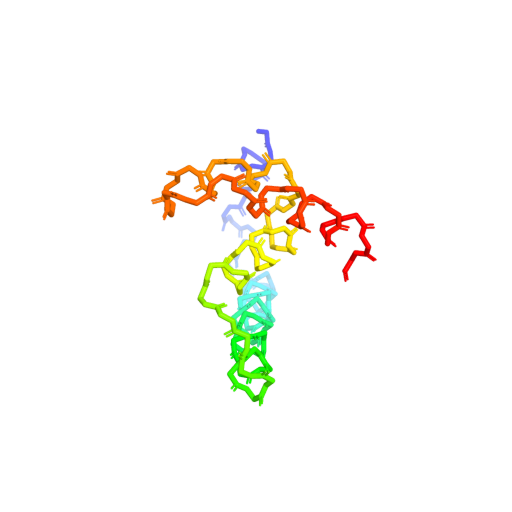,66,61,50,52,31,43,51,38,7,70,78,75,28,36,87,51,19,59,62,52,21,56,74,71,73,43,66,81,54,31,63,58,15,38,53,45,35,70,76,107